Protein AF-H9MCU3-F1 (afdb_monomer_lite)

Structure (mmCIF, N/CA/C/O backbone):
data_AF-H9MCU3-F1
#
_entry.id   AF-H9MCU3-F1
#
loop_
_atom_site.group_PDB
_atom_site.id
_atom_site.type_symbol
_atom_site.label_atom_id
_atom_site.label_alt_id
_atom_site.label_comp_id
_atom_site.label_asym_id
_atom_site.label_entity_id
_atom_site.label_seq_id
_atom_site.pdbx_PDB_ins_code
_atom_site.Cartn_x
_atom_site.Cartn_y
_atom_site.Cartn_z
_atom_site.occupancy
_atom_site.B_iso_or_equiv
_atom_site.auth_seq_id
_atom_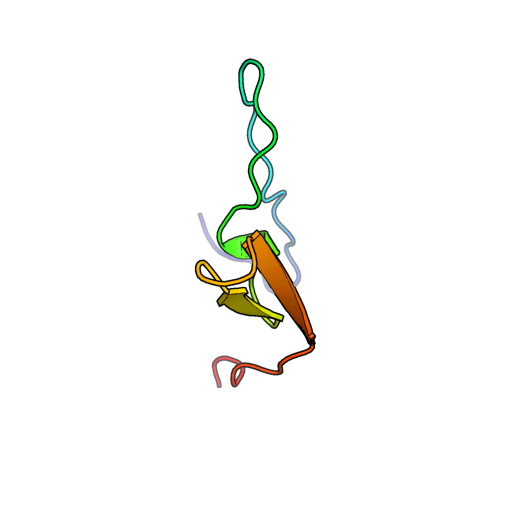site.auth_comp_id
_atom_site.auth_asym_id
_atom_site.auth_atom_id
_atom_site.pdbx_PDB_model_num
ATOM 1 N N . VAL A 1 1 ? 4.831 -9.623 17.925 1.00 58.84 1 VAL A N 1
ATOM 2 C CA . VAL A 1 1 ? 4.502 -8.218 18.259 1.00 58.84 1 VAL A CA 1
ATOM 3 C C . VAL A 1 1 ? 3.089 -8.209 18.813 1.00 58.84 1 VAL A C 1
ATOM 5 O O . VAL A 1 1 ? 2.213 -8.749 18.151 1.00 58.84 1 VAL A O 1
ATOM 8 N N . LYS A 1 2 ? 2.881 -7.727 20.041 1.00 58.97 2 LYS A N 1
ATOM 9 C CA . LYS A 1 2 ? 1.545 -7.606 20.645 1.00 58.97 2 LYS A CA 1
ATOM 10 C C . LYS A 1 2 ? 0.879 -6.363 20.038 1.00 58.97 2 LYS A C 1
ATOM 12 O O . LYS A 1 2 ? 1.502 -5.307 20.034 1.00 58.97 2 LYS A O 1
ATOM 17 N N . GLN A 1 3 ? -0.319 -6.489 19.475 1.00 62.59 3 GLN A N 1
ATOM 18 C CA . GLN A 1 3 ? -1.093 -5.332 19.017 1.00 62.59 3 GLN A CA 1
ATOM 19 C C . GLN A 1 3 ? -1.746 -4.674 20.235 1.00 62.59 3 GLN A C 1
ATOM 21 O O . GLN A 1 3 ? -2.648 -5.241 20.845 1.00 62.59 3 GLN A O 1
ATOM 26 N N . GLU A 1 4 ? -1.223 -3.513 20.621 1.00 71.38 4 GLU A N 1
ATOM 27 C CA . GLU A 1 4 ? -1.797 -2.649 21.653 1.00 71.38 4 GLU A CA 1
ATOM 28 C C . GLU A 1 4 ? -3.038 -1.945 21.079 1.00 71.38 4 GLU A C 1
ATOM 30 O O . GLU A 1 4 ? -3.020 -1.460 19.942 1.00 71.38 4 GLU A O 1
ATOM 35 N N . THR A 1 5 ? -4.123 -1.869 21.848 1.00 78.75 5 THR A N 1
ATOM 36 C CA . THR A 1 5 ? -5.331 -1.142 21.440 1.00 78.75 5 THR A CA 1
ATOM 37 C C . THR A 1 5 ? -4.995 0.339 21.248 1.00 78.75 5 THR A C 1
ATOM 39 O O . THR A 1 5 ? -4.519 0.990 22.174 1.00 78.75 5 THR A O 1
ATOM 42 N N . GLY A 1 6 ? -5.229 0.876 20.047 1.00 82.44 6 GLY A N 1
ATOM 43 C CA . GLY A 1 6 ? -4.901 2.267 19.701 1.00 82.44 6 GLY A CA 1
ATOM 44 C C . GLY A 1 6 ? -3.515 2.479 19.077 1.00 82.44 6 GLY A C 1
ATOM 45 O O . GLY A 1 6 ? -3.164 3.615 18.764 1.00 82.44 6 GLY A O 1
ATOM 46 N N . LEU A 1 7 ? -2.736 1.417 18.844 1.00 85.88 7 LEU A N 1
ATOM 47 C CA . LEU A 1 7 ? -1.500 1.509 18.069 1.00 85.88 7 LEU A CA 1
ATOM 48 C C . LEU A 1 7 ? -1.806 1.601 16.568 1.00 85.88 7 LEU A C 1
ATOM 50 O O . LEU A 1 7 ? -2.357 0.673 15.978 1.00 85.88 7 LEU A O 1
ATOM 54 N N . ALA A 1 8 ? -1.382 2.696 15.938 1.00 84.38 8 ALA A N 1
ATOM 55 C CA . ALA A 1 8 ? -1.356 2.829 14.486 1.00 84.38 8 ALA A CA 1
ATOM 56 C C . ALA A 1 8 ? 0.046 2.500 13.952 1.00 84.38 8 ALA A C 1
ATOM 58 O O . ALA A 1 8 ? 1.045 3.047 14.419 1.00 84.38 8 ALA A O 1
ATOM 59 N N . CYS A 1 9 ? 0.118 1.625 12.949 1.00 88.44 9 CYS A N 1
ATOM 60 C CA . CYS A 1 9 ? 1.361 1.303 12.251 1.00 88.44 9 CYS A CA 1
ATOM 61 C C . CYS A 1 9 ? 1.429 2.057 10.920 1.00 88.44 9 CYS A C 1
ATOM 63 O O . CYS A 1 9 ? 0.433 2.143 10.199 1.00 88.44 9 CYS A O 1
ATOM 65 N N . LEU A 1 10 ? 2.615 2.550 10.553 1.00 89.62 10 LEU A N 1
ATOM 66 C CA . LEU A 1 10 ? 2.836 3.123 9.228 1.00 89.62 10 LEU A CA 1
ATOM 67 C C . LEU A 1 10 ? 2.753 2.016 8.164 1.00 89.62 10 LEU A C 1
ATOM 69 O O . LEU A 1 10 ? 3.608 1.136 8.114 1.00 89.62 10 LEU A O 1
ATOM 73 N N . ALA A 1 11 ? 1.741 2.078 7.296 1.00 90.12 11 ALA A N 1
ATOM 74 C CA . ALA A 1 11 ? 1.516 1.119 6.209 1.00 90.12 11 ALA A CA 1
ATOM 75 C C . ALA A 1 11 ? 2.082 1.605 4.857 1.00 90.12 11 ALA A C 1
ATOM 77 O O . ALA A 1 11 ? 1.441 1.469 3.814 1.00 90.12 11 ALA A O 1
ATOM 78 N N . PHE A 1 12 ? 3.274 2.205 4.884 1.00 89.94 12 PHE A N 1
ATOM 79 C CA . PHE A 1 12 ? 4.018 2.625 3.696 1.00 89.94 12 PHE A CA 1
ATOM 80 C C . PHE A 1 12 ? 5.345 1.877 3.619 1.00 89.94 12 PHE A C 1
ATOM 82 O O . PHE A 1 12 ? 5.977 1.603 4.638 1.00 89.94 12 PHE A O 1
ATOM 89 N N . SER A 1 13 ? 5.771 1.574 2.397 1.00 91.94 13 SER A N 1
ATOM 90 C CA . SER A 1 13 ? 7.071 0.979 2.106 1.00 91.94 13 SER A CA 1
ATOM 91 C C . SER A 1 13 ? 7.727 1.724 0.949 1.00 91.94 13 SER A C 1
ATOM 93 O O . SER A 1 13 ? 7.035 2.307 0.110 1.00 91.94 13 SER A O 1
ATOM 95 N N . SER A 1 14 ? 9.059 1.734 0.921 1.00 93.00 14 SER A N 1
ATOM 96 C CA . SER A 1 14 ? 9.814 2.319 -0.182 1.00 93.00 14 SER A CA 1
ATOM 97 C C . SER A 1 14 ? 9.569 1.538 -1.469 1.00 93.00 14 SER A C 1
ATOM 99 O O . SER A 1 14 ? 9.482 0.312 -1.465 1.00 93.00 14 SER A O 1
ATOM 101 N N . THR A 1 15 ? 9.513 2.263 -2.576 1.00 94.19 15 THR A N 1
ATOM 102 C CA . THR A 1 15 ? 9.451 1.709 -3.931 1.00 94.19 15 THR A CA 1
ATOM 103 C C . THR A 1 15 ? 10.548 2.373 -4.748 1.00 94.19 15 THR A C 1
ATOM 105 O O . THR A 1 15 ? 11.022 3.438 -4.352 1.00 94.19 15 THR A O 1
ATOM 108 N N . ASP A 1 16 ? 10.950 1.760 -5.859 1.00 92.44 16 ASP A N 1
ATOM 109 C CA . ASP A 1 16 ? 11.973 2.340 -6.729 1.00 92.44 16 ASP A CA 1
ATOM 110 C C . ASP A 1 16 ? 11.420 3.588 -7.448 1.00 92.44 16 ASP A C 1
ATOM 112 O O . ASP A 1 16 ? 11.430 4.694 -6.919 1.00 92.44 16 ASP A O 1
ATOM 116 N N . SER A 1 17 ? 10.879 3.424 -8.657 1.00 94.19 17 SER A N 1
ATOM 117 C CA . SER A 1 17 ? 10.385 4.523 -9.500 1.00 94.19 17 SER A CA 1
ATOM 118 C C . SER A 1 17 ? 8.870 4.495 -9.724 1.00 94.19 17 SER A C 1
ATOM 120 O O . SER A 1 17 ? 8.364 5.145 -10.641 1.00 94.19 17 SER A O 1
ATOM 122 N N . ARG A 1 18 ? 8.123 3.727 -8.919 1.00 94.31 18 ARG A N 1
ATOM 123 C CA . ARG A 1 18 ? 6.688 3.494 -9.125 1.00 94.31 18 ARG A CA 1
ATOM 124 C C . ARG A 1 18 ? 5.879 3.719 -7.859 1.00 94.31 18 ARG A C 1
ATOM 126 O O . ARG A 1 18 ? 6.020 2.981 -6.895 1.00 94.31 18 ARG A O 1
ATOM 133 N N . SER A 1 19 ? 4.926 4.641 -7.923 1.00 93.19 19 SER A N 1
ATOM 134 C CA . SER A 1 19 ? 3.893 4.768 -6.896 1.00 93.19 19 SER A CA 1
ATOM 135 C C . SER A 1 19 ? 2.932 3.577 -6.945 1.00 93.19 19 SER A C 1
ATOM 137 O O . SER A 1 19 ? 2.445 3.206 -8.014 1.00 93.19 19 SER A O 1
ATOM 139 N N . ILE A 1 20 ? 2.657 2.980 -5.785 1.00 93.75 20 ILE A N 1
ATOM 140 C CA . ILE A 1 20 ? 1.780 1.813 -5.645 1.00 93.75 20 ILE A CA 1
ATOM 141 C C . ILE A 1 20 ? 0.683 2.138 -4.631 1.00 93.75 20 ILE A C 1
ATOM 143 O O . ILE A 1 20 ? 0.968 2.577 -3.519 1.00 93.75 20 ILE A O 1
ATOM 147 N N . ILE A 1 21 ? -0.571 1.879 -5.007 1.00 93.50 21 ILE A N 1
ATOM 148 C CA . ILE A 1 21 ? -1.714 1.892 -4.088 1.00 93.50 21 ILE A CA 1
ATOM 149 C C . ILE A 1 21 ? -1.866 0.473 -3.527 1.00 93.50 21 ILE A C 1
ATOM 151 O O . ILE A 1 21 ? -2.411 -0.412 -4.192 1.00 93.50 21 ILE A O 1
ATOM 155 N N . GLY A 1 22 ? -1.325 0.247 -2.328 1.00 91.06 22 GLY A N 1
ATOM 156 C CA . GLY A 1 22 ? -1.326 -1.049 -1.649 1.00 91.06 22 GLY A CA 1
ATOM 157 C C . GLY A 1 22 ? -2.676 -1.424 -1.037 1.00 91.06 22 GLY A C 1
ATOM 158 O O . GLY A 1 22 ? -3.622 -0.642 -1.022 1.00 91.06 22 GLY A O 1
ATOM 159 N N . ASN A 1 23 ? -2.765 -2.643 -0.504 1.00 89.88 23 ASN A N 1
ATOM 160 C CA . ASN A 1 23 ? -4.007 -3.197 0.042 1.00 89.88 23 ASN A CA 1
ATOM 161 C C . ASN A 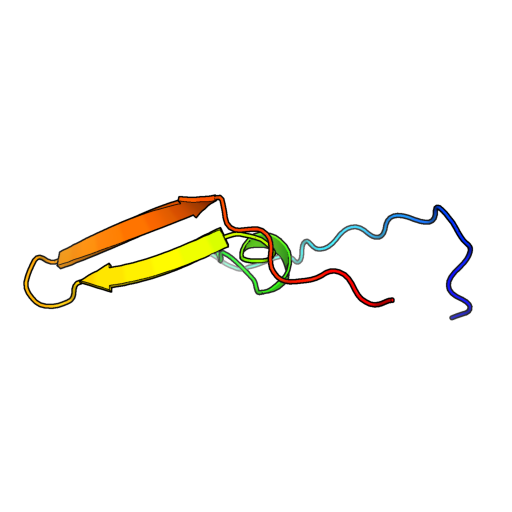1 23 ? -4.620 -2.332 1.157 1.00 89.88 23 ASN A C 1
ATOM 163 O O . ASN A 1 23 ? -5.831 -2.147 1.167 1.00 89.88 23 ASN A O 1
ATOM 167 N N . VAL A 1 24 ? -3.808 -1.774 2.065 1.00 90.81 24 VAL A N 1
ATOM 168 C CA . VAL A 1 24 ? -4.288 -0.898 3.150 1.00 90.81 24 VAL A CA 1
ATOM 169 C C . VAL A 1 24 ? -4.912 0.379 2.590 1.00 90.81 24 VAL A C 1
ATOM 171 O O . VAL A 1 24 ? -5.957 0.806 3.066 1.00 90.81 24 VAL A O 1
ATOM 174 N N . GLN A 1 25 ? -4.328 0.954 1.536 1.00 91.31 25 GLN A N 1
ATOM 175 C CA . GLN A 1 25 ? -4.870 2.145 0.878 1.00 91.31 25 GLN A CA 1
ATOM 176 C C . GLN A 1 25 ? -6.187 1.865 0.130 1.00 91.31 25 GLN A C 1
ATOM 178 O O . GLN A 1 25 ? -6.939 2.800 -0.128 1.00 91.31 25 GLN A O 1
ATOM 183 N N . GLN A 1 26 ? -6.480 0.602 -0.201 1.00 92.25 26 GLN A N 1
ATOM 184 C CA . GLN A 1 26 ? -7.726 0.184 -0.859 1.00 92.25 26 GLN A CA 1
ATOM 185 C C . GLN A 1 26 ? -8.825 -0.246 0.130 1.00 92.25 26 GLN A C 1
ATOM 187 O O . GLN A 1 26 ? -9.958 -0.487 -0.283 1.00 92.25 26 GLN A O 1
ATOM 192 N N . GLN A 1 27 ? -8.528 -0.361 1.430 1.00 91.56 27 GLN A N 1
ATOM 193 C CA . GLN A 1 27 ? -9.540 -0.705 2.434 1.00 91.56 27 GLN A CA 1
ATOM 194 C C . GLN A 1 27 ? -10.631 0.367 2.488 1.00 91.56 27 GLN A C 1
ATOM 196 O O . GLN A 1 27 ? -10.332 1.557 2.469 1.00 91.56 27 GLN A O 1
ATOM 201 N N . ASN A 1 28 ? -11.892 -0.057 2.605 1.00 92.12 28 ASN A N 1
ATOM 202 C CA . ASN A 1 28 ? -13.064 0.829 2.622 1.00 92.12 28 ASN A CA 1
ATOM 203 C C . ASN A 1 28 ? -13.231 1.687 1.349 1.00 92.12 28 ASN A C 1
ATOM 205 O O . ASN A 1 28 ? -13.827 2.767 1.366 1.00 92.12 28 ASN A O 1
ATOM 209 N N . TRP A 1 29 ? -12.712 1.184 0.228 1.00 93.50 29 TRP A N 1
ATOM 210 C CA . TRP A 1 29 ? -12.953 1.721 -1.102 1.00 93.50 29 TRP A CA 1
ATOM 211 C C . TRP A 1 29 ? -13.483 0.624 -2.013 1.00 93.50 29 TRP A C 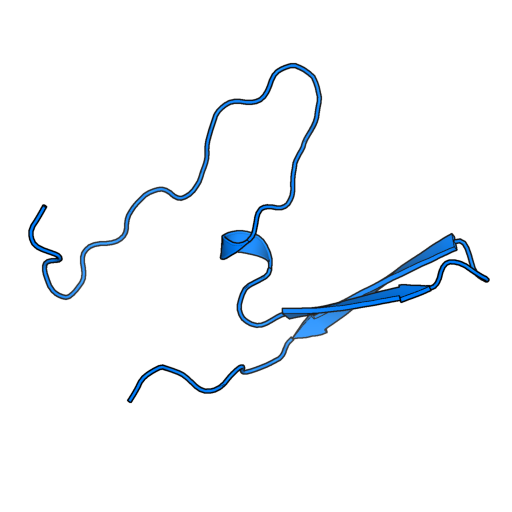1
ATOM 213 O O . TRP A 1 29 ? -12.936 -0.477 -2.085 1.00 93.50 29 TRP A O 1
ATOM 223 N N . ARG A 1 30 ? -14.521 0.951 -2.775 1.00 93.44 30 ARG A N 1
ATOM 224 C CA . ARG A 1 30 ? -14.917 0.175 -3.941 1.00 93.44 30 ARG A CA 1
ATOM 225 C C . ARG A 1 30 ? -14.140 0.689 -5.143 1.00 93.44 30 ARG A C 1
ATOM 227 O O . ARG A 1 30 ? -14.263 1.854 -5.522 1.00 93.44 30 ARG A O 1
ATOM 234 N N . ILE A 1 31 ? -13.362 -0.204 -5.743 1.00 94.56 31 ILE A N 1
ATOM 235 C CA . ILE A 1 31 ? -12.518 0.093 -6.900 1.00 94.56 31 ILE A CA 1
ATOM 236 C C . ILE A 1 31 ? -13.050 -0.691 -8.096 1.00 94.56 31 ILE A C 1
ATOM 238 O O . ILE A 1 31 ? -13.242 -1.905 -8.014 1.00 94.56 31 ILE A O 1
ATOM 242 N N . VAL A 1 32 ? -13.308 0.006 -9.202 1.00 96.06 32 VAL A N 1
ATOM 243 C CA . VAL A 1 32 ? -13.792 -0.592 -10.454 1.00 96.06 32 VAL A CA 1
ATOM 244 C C . VAL A 1 32 ? -12.772 -0.346 -11.556 1.00 96.06 32 VAL A C 1
ATOM 246 O O . VAL A 1 32 ? -12.389 0.795 -11.805 1.00 96.06 32 VAL A O 1
ATOM 249 N N . PHE A 1 33 ? -12.364 -1.420 -12.229 1.00 97.19 33 PHE A N 1
ATOM 250 C CA . PHE A 1 33 ? -11.471 -1.381 -13.383 1.00 97.19 33 PHE A CA 1
ATOM 251 C C . PHE A 1 33 ? -12.300 -1.486 -14.663 1.00 97.19 33 PHE A C 1
ATOM 253 O O . PHE A 1 33 ? -12.685 -2.581 -15.074 1.00 97.19 33 PHE A O 1
ATOM 260 N N . ASP A 1 34 ? -12.588 -0.348 -15.287 1.00 98.25 34 ASP A N 1
ATOM 261 C CA . ASP A 1 34 ? -13.278 -0.304 -16.572 1.00 98.25 34 ASP A CA 1
ATOM 262 C C . ASP A 1 34 ? -12.247 -0.317 -17.706 1.00 98.25 34 ASP A C 1
ATOM 264 O O . ASP A 1 34 ? -11.797 0.719 -18.201 1.00 98.25 34 ASP A O 1
ATOM 268 N N . VAL A 1 35 ? -11.846 -1.529 -18.095 1.00 98.12 35 VAL A N 1
ATOM 269 C CA . VAL A 1 35 ? -10.849 -1.751 -19.153 1.00 98.12 35 VAL A CA 1
ATOM 270 C C . VAL A 1 35 ? -11.372 -1.296 -20.518 1.00 98.12 35 VAL A C 1
ATOM 272 O O . VAL A 1 35 ? -10.593 -0.794 -21.325 1.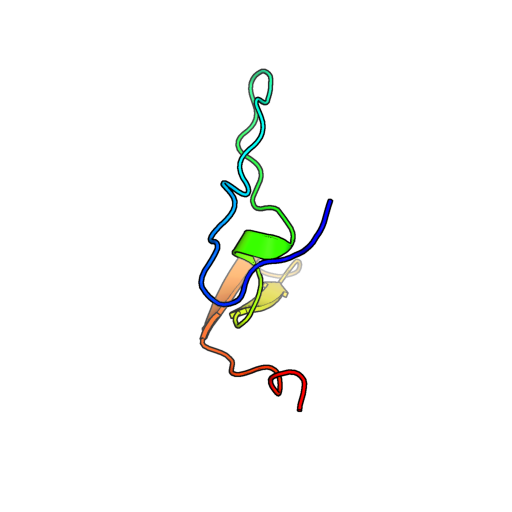00 98.12 35 VAL A O 1
ATOM 275 N N . ALA A 1 36 ? -12.680 -1.416 -20.771 1.00 98.31 36 ALA A N 1
ATOM 276 C CA . ALA A 1 36 ? -13.276 -1.027 -22.047 1.00 98.31 36 ALA A CA 1
ATOM 277 C C . ALA A 1 36 ? -13.176 0.487 -22.282 1.00 98.31 36 ALA A C 1
ATOM 279 O O . ALA A 1 36 ? -12.908 0.913 -23.404 1.00 98.31 36 ALA A O 1
ATOM 280 N N . ASN A 1 37 ? -13.321 1.289 -21.222 1.00 98.31 37 ASN A N 1
ATOM 281 C CA . ASN A 1 37 ? -13.235 2.749 -21.298 1.00 98.31 37 ASN A CA 1
ATOM 282 C C . ASN A 1 37 ? -11.916 3.331 -20.761 1.00 98.31 37 ASN A C 1
ATOM 284 O O . ASN A 1 37 ? -11.813 4.548 -20.627 1.00 98.31 37 ASN A O 1
ATOM 288 N N . SER A 1 38 ? -10.911 2.498 -20.462 1.00 98.19 38 SER A N 1
ATOM 289 C CA . SER A 1 38 ? -9.612 2.921 -19.900 1.00 98.19 38 SER A CA 1
ATOM 290 C C . SER A 1 38 ? -9.737 3.788 -18.637 1.00 98.19 38 SER A C 1
ATOM 292 O O . SER A 1 38 ? -9.019 4.776 -18.473 1.00 98.19 38 SER A O 1
ATOM 294 N N . GLN A 1 39 ? -10.662 3.431 -17.744 1.00 98.25 39 GLN A N 1
ATOM 295 C CA . GLN A 1 39 ? -10.982 4.207 -16.544 1.00 98.25 39 GLN A CA 1
ATOM 296 C C . GLN A 1 39 ? -10.865 3.382 -15.261 1.00 98.25 39 GLN A C 1
ATOM 298 O O . GLN A 1 39 ? -11.047 2.164 -15.243 1.00 98.25 39 GLN A O 1
ATOM 303 N N . ILE A 1 40 ? -10.589 4.088 -14.163 1.00 97.44 40 ILE A N 1
ATOM 304 C CA . ILE A 1 40 ? -10.617 3.544 -12.806 1.00 97.44 40 ILE A CA 1
ATOM 305 C C . ILE A 1 40 ? -11.606 4.377 -11.994 1.00 97.44 40 ILE A C 1
ATOM 307 O O . ILE A 1 40 ? -11.458 5.595 -11.889 1.00 97.44 40 ILE A O 1
ATOM 311 N N . GLY A 1 41 ? -12.615 3.715 -11.435 1.00 96.69 41 GLY A N 1
ATOM 312 C CA . GLY A 1 41 ? -13.611 4.333 -10.564 1.00 96.69 41 GLY A CA 1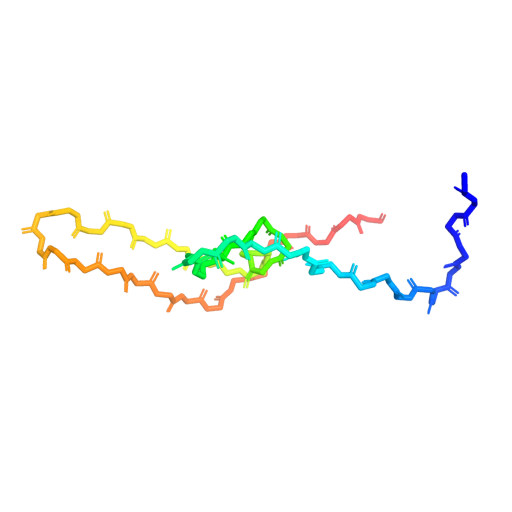
ATOM 313 C C . GLY A 1 41 ? -13.299 4.083 -9.093 1.00 96.69 41 GLY A C 1
ATOM 314 O O . GLY A 1 41 ? -12.974 2.956 -8.716 1.00 96.69 41 GLY A O 1
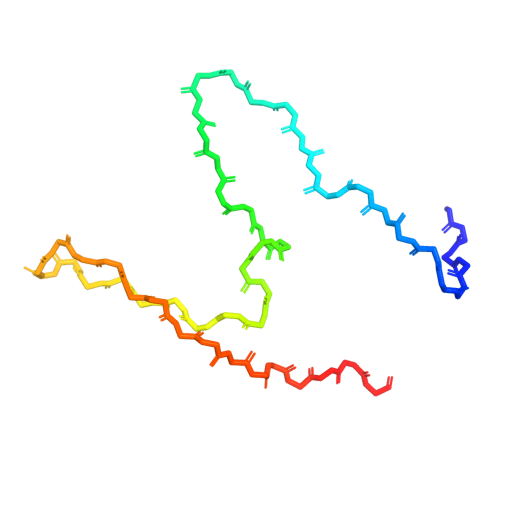ATOM 315 N N . PHE A 1 42 ? -13.452 5.120 -8.269 1.00 96.19 42 PHE A N 1
ATOM 316 C CA . PHE A 1 42 ? -13.327 5.052 -6.815 1.00 96.19 42 PHE A CA 1
ATOM 317 C C . PHE A 1 42 ? -14.633 5.505 -6.172 1.00 96.19 42 PHE A C 1
ATOM 319 O O . PHE A 1 42 ? -15.142 6.581 -6.486 1.00 96.19 42 PHE A O 1
ATOM 326 N N . ALA A 1 43 ? -15.156 4.703 -5.254 1.00 95.44 43 ALA A N 1
ATOM 327 C CA . ALA A 1 43 ? -16.272 5.084 -4.402 1.00 95.44 43 ALA A CA 1
ATOM 328 C C . ALA A 1 43 ? -15.972 4.673 -2.961 1.00 95.44 43 ALA A C 1
ATOM 330 O O . ALA A 1 43 ? -15.380 3.620 -2.725 1.00 95.44 43 ALA A O 1
ATOM 331 N N . GLN A 1 44 ? -16.373 5.506 -2.004 1.00 93.69 44 GLN A N 1
ATOM 332 C CA . GLN A 1 44 ? -16.296 5.141 -0.595 1.00 93.69 44 GLN A CA 1
ATOM 333 C C . GLN A 1 44 ? -17.226 3.951 -0.337 1.00 93.69 44 GLN A C 1
ATOM 335 O O . GLN A 1 44 ? -18.359 3.932 -0.816 1.00 93.69 44 GLN A O 1
ATOM 340 N N . GLU A 1 45 ? -16.744 2.966 0.411 1.00 90.00 45 GLU A N 1
ATOM 341 C CA . GLU A 1 45 ? -17.495 1.758 0.749 1.00 90.00 45 GLU A CA 1
ATOM 342 C C . GLU A 1 45 ? -17.181 1.384 2.195 1.00 90.00 45 GLU A C 1
ATOM 344 O O . GLU A 1 45 ? -16.024 1.425 2.604 1.00 90.00 45 GLU A O 1
ATOM 349 N N . GLN A 1 46 ? -18.180 1.008 2.986 1.00 84.56 46 GLN A N 1
ATOM 350 C CA . GLN A 1 46 ? -17.911 0.426 4.300 1.00 84.56 46 GLN A CA 1
ATOM 351 C C . GLN A 1 46 ? -17.945 -1.092 4.175 1.00 84.56 46 GLN A C 1
ATOM 353 O O . GLN A 1 46 ? -18.993 -1.726 4.277 1.00 84.56 46 GLN A O 1
ATOM 358 N N . CYS A 1 47 ? -16.768 -1.687 3.996 1.00 73.94 47 CYS A N 1
ATOM 359 C CA . CYS A 1 47 ? -16.611 -3.118 4.204 1.00 73.94 47 CYS A CA 1
ATOM 360 C C . CYS A 1 47 ? -16.822 -3.382 5.702 1.00 73.94 47 CYS A C 1
ATOM 362 O O . CYS A 1 47 ? -16.208 -2.703 6.525 1.00 73.94 47 CYS A O 1
ATOM 364 N N . ALA A 1 48 ? -17.716 -4.312 6.059 1.00 61.31 48 ALA A N 1
ATOM 365 C CA . ALA A 1 48 ? -18.048 -4.606 7.454 1.00 61.31 48 ALA A CA 1
ATOM 366 C C . ALA A 1 48 ? -16.772 -4.720 8.310 1.00 61.31 48 ALA A C 1
ATOM 368 O O . ALA A 1 48 ? -15.863 -5.484 7.979 1.00 61.31 48 ALA A O 1
ATOM 369 N N . ALA A 1 49 ? -16.693 -3.925 9.381 1.00 58.84 49 ALA A N 1
ATOM 370 C CA . ALA A 1 49 ? -15.590 -4.001 10.330 1.00 58.84 49 ALA A CA 1
ATOM 371 C C . ALA A 1 49 ? -15.544 -5.408 10.955 1.00 58.84 49 ALA A C 1
ATOM 373 O O . ALA A 1 49 ? -16.603 -6.028 11.111 1.00 58.84 49 ALA A O 1
ATOM 374 N N . PRO A 1 50 ? -14.360 -5.932 11.327 1.00 54.72 50 PRO A N 1
ATOM 375 C CA . PRO A 1 50 ? -14.319 -7.085 12.215 1.00 54.72 50 PRO A CA 1
ATOM 376 C C . PRO A 1 50 ? -15.118 -6.744 13.482 1.00 54.72 50 PRO A C 1
ATOM 378 O O . PRO A 1 50 ? -14.969 -5.647 14.024 1.00 54.72 50 PRO A O 1
ATOM 381 N N . ALA A 1 51 ? -16.003 -7.662 13.877 1.00 43.31 51 ALA A N 1
ATOM 382 C CA . ALA A 1 51 ? -16.720 -7.615 15.148 1.00 43.31 51 ALA A CA 1
ATOM 383 C C . ALA A 1 51 ? -15.755 -7.527 16.339 1.00 43.31 51 ALA A C 1
ATOM 385 O O . ALA A 1 51 ? -14.638 -8.091 16.235 1.00 43.31 51 ALA A O 1
#

Foldseek 3Di:
DDDDVPDDDPPDDDDDPDDDCDPVNCAQWDWDCPVVVRDIDIDGHDDDDDD

Sequence (51 aa):
VKQETGLACLAFSSTDSRSIIGNVQQQNWRIVFDVANSQIGFAQEQCAAPA

Radius of gyration: 15.08 Å; chains: 1; bounding box: 30×13×44 Å

Organism: Pinus radiata (NCBI:txid3347)

pLDDT: mean 86.89, std 13.38, range [43.31, 98.31]

InterPro domains:
  IPR021109 Aspartic peptidase domain superfamily [G3DSA:2.40.70.10] (1-49)
  IPR021109 Aspartic peptidase domain superfamily [SSF50630] (3-47)
  IPR032799 Xylanase inhibitor, C-terminal [PF14541] (1-43)
  IPR033121 Peptidase family A1 domain [PS51767] (1-43)

Secondary structure (DSSP, 8-state):
----TTPPP------SS-----HHHHTTEEEEEETTTTEEEEEE-------